Protein AF-A0A7C4VRB0-F1 (afdb_monomer_lite)

Foldseek 3Di:
DDDFPDDPDDFQDWDAACDDPRHGDIFGWHDADRNVRDTDTPPPPWDFDQDDADPVRNDGDTDIDD

pLDDT: mean 80.38, std 11.47, range [46.0, 93.94]

Radius of gyration: 15.38 Å; chains: 1; bounding box: 44×26×30 Å

Organism: NCBI:txid340467

Secondary structure (DSSP, 8-state):
----------TT-EEE--SSTTTT-EEEEEEEETTTTEEEETTSS-EEEEE--BTTBSS-EEEEE-

Sequence (66 aa):
MMNTPKCHLKKDDKVKVMTGKDSGKIGKILRIDRKKCRVVVEHVNMVKKHTRANMKNSKGGIVETE

InterPro domains:
  IPR003256 Large ribosomal subunit protein uL24 [PTHR12903] (5-66)
  IPR003256 Large ribosomal subunit protein uL24 [TIGR01079] (7-66)
  IPR005824 KOW [PF00467] (11-42)
  IPR005824 KOW [SM00739] (8-35)
  IPR008991 Translation protein SH3-like domain superfamily [SSF50104] (3-66)
  IPR014722 Large ribosomal subunit protein uL2, domain 2 [G3DSA:2.30.30.30] (3-66)
  IPR041988 Large ribosomal subunit protein uL24, KOW domain [cd06089] (12-66)
  IPR057264 Large ribosomal subunit protein uL24, C-terminal domain [PF17136] (44-66)

Structure (mmCIF, N/CA/C/O backbone):
data_AF-A0A7C4VRB0-F1
#
_entry.id   AF-A0A7C4VRB0-F1
#
loop_
_atom_site.group_PDB
_atom_site.id
_atom_site.type_symbol
_atom_site.label_atom_id
_atom_site.label_alt_id
_atom_site.label_comp_id
_atom_site.label_asym_id
_atom_site.label_entity_id
_atom_site.label_seq_id
_atom_site.pdbx_PDB_ins_code
_atom_site.Cartn_x
_atom_site.Cartn_y
_atom_site.Cartn_z
_atom_site.occupancy
_atom_site.B_iso_or_equiv
_atom_site.auth_seq_id
_atom_site.auth_comp_id
_atom_site.auth_asym_id
_atom_site.auth_atom_id
_atom_site.pdbx_PDB_model_num
ATOM 1 N N . MET A 1 1 ? -25.192 1.396 -14.997 1.00 46.00 1 MET A N 1
ATOM 2 C CA . MET A 1 1 ? -24.725 1.955 -13.705 1.00 46.00 1 MET A CA 1
ATOM 3 C C . MET A 1 1 ? -23.876 0.892 -13.016 1.00 46.00 1 MET A C 1
ATOM 5 O O . MET A 1 1 ? -24.340 -0.232 -12.901 1.00 46.00 1 MET A O 1
ATOM 9 N N . MET A 1 2 ? -22.613 1.174 -12.674 1.00 57.88 2 MET A N 1
ATOM 10 C CA . MET A 1 2 ? -21.720 0.159 -12.089 1.00 57.88 2 MET A CA 1
ATOM 11 C C . MET A 1 2 ? -22.084 -0.073 -10.618 1.00 57.88 2 MET A C 1
ATOM 13 O O . MET A 1 2 ? -21.911 0.822 -9.790 1.00 57.88 2 MET A O 1
ATOM 17 N N . ASN A 1 3 ? -22.577 -1.271 -10.300 1.00 64.75 3 ASN A N 1
ATOM 18 C CA . ASN A 1 3 ? -22.814 -1.705 -8.928 1.00 64.75 3 ASN A CA 1
ATOM 19 C C . ASN A 1 3 ? -21.463 -1.758 -8.197 1.00 64.75 3 ASN A C 1
ATOM 21 O O . ASN A 1 3 ? -20.586 -2.537 -8.570 1.00 64.75 3 ASN A O 1
ATOM 25 N N . THR A 1 4 ? -21.251 -0.872 -7.224 1.00 66.19 4 THR A N 1
ATOM 26 C CA . THR A 1 4 ? -19.974 -0.794 -6.503 1.00 66.19 4 THR A CA 1
ATOM 27 C C . THR A 1 4 ? -20.108 -1.604 -5.214 1.00 66.19 4 THR A C 1
ATOM 29 O O . THR A 1 4 ? -20.980 -1.283 -4.406 1.00 66.19 4 THR A O 1
ATOM 32 N N . PRO A 1 5 ? -19.286 -2.642 -4.992 1.00 70.19 5 PRO A N 1
ATOM 33 C CA . PRO A 1 5 ? -19.372 -3.447 -3.781 1.00 70.19 5 PRO A CA 1
ATOM 34 C C . PRO A 1 5 ? -19.100 -2.586 -2.543 1.00 70.19 5 PRO A C 1
ATOM 36 O O . PRO A 1 5 ? -18.221 -1.717 -2.536 1.00 70.19 5 PRO A O 1
ATOM 39 N N . LYS A 1 6 ? -19.893 -2.811 -1.491 1.00 72.31 6 LYS A N 1
ATOM 40 C CA . LYS A 1 6 ? -19.841 -2.042 -0.246 1.00 72.31 6 LYS A CA 1
ATOM 41 C C . LYS A 1 6 ? -18.535 -2.351 0.489 1.00 72.31 6 LYS A C 1
ATOM 43 O O . LYS A 1 6 ? -18.397 -3.377 1.143 1.00 72.31 6 LYS A O 1
ATOM 48 N N . CYS A 1 7 ? -17.565 -1.454 0.353 1.00 76.44 7 CYS A N 1
ATOM 49 C CA . CYS A 1 7 ? -16.307 -1.490 1.088 1.00 76.44 7 CYS A CA 1
ATOM 50 C C . CYS A 1 7 ? -16.451 -0.662 2.373 1.00 76.44 7 CYS A C 1
ATOM 52 O O . CYS A 1 7 ? -16.759 0.527 2.299 1.00 76.44 7 CYS A O 1
ATOM 54 N N . HIS A 1 8 ? -16.237 -1.285 3.536 1.00 83.00 8 HIS A N 1
ATOM 55 C CA . HIS A 1 8 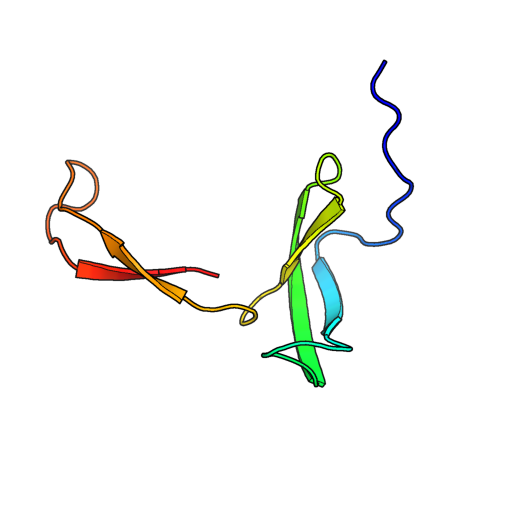? -16.303 -0.621 4.848 1.00 83.00 8 HIS A CA 1
ATOM 56 C C . HIS A 1 8 ? -15.037 0.180 5.196 1.00 83.00 8 HIS A C 1
ATOM 58 O O . HIS A 1 8 ? -15.025 0.891 6.193 1.00 83.00 8 HIS A O 1
ATOM 64 N N . LEU A 1 9 ? -13.992 0.076 4.372 1.00 85.25 9 LEU A N 1
ATOM 65 C CA . LEU A 1 9 ? -12.692 0.700 4.599 1.00 85.25 9 LEU A CA 1
ATOM 66 C C . LEU A 1 9 ? -12.675 2.132 4.053 1.00 85.25 9 LEU A C 1
ATOM 68 O O . LEU A 1 9 ? -13.218 2.415 2.974 1.00 85.25 9 LEU A O 1
ATOM 72 N N . LYS A 1 10 ? -12.003 3.032 4.768 1.00 86.44 10 LYS A N 1
ATOM 73 C CA . LYS A 1 10 ? -11.749 4.414 4.360 1.00 86.44 10 LYS A CA 1
ATOM 74 C C . LYS A 1 10 ? -10.258 4.651 4.142 1.00 86.44 10 LYS A C 1
ATOM 76 O O . LYS A 1 10 ? -9.402 3.899 4.601 1.00 86.44 10 LYS A O 1
ATOM 81 N N . LYS A 1 11 ? -9.950 5.690 3.359 1.00 86.38 11 LYS A N 1
ATOM 82 C CA . LYS A 1 11 ? -8.576 6.197 3.309 1.00 86.38 11 LYS A CA 1
ATOM 83 C C . LYS A 1 11 ? -8.177 6.606 4.722 1.00 86.38 11 LYS A C 1
ATOM 85 O O . LYS A 1 11 ? -9.027 7.072 5.474 1.00 86.38 11 LYS A O 1
ATOM 90 N N . ASP A 1 12 ? -6.908 6.404 5.037 1.00 88.81 12 ASP A N 1
ATOM 91 C CA . ASP A 1 12 ? -6.310 6.692 6.335 1.00 88.81 12 ASP A CA 1
ATOM 92 C C . ASP A 1 12 ? -6.660 5.742 7.492 1.00 88.81 12 ASP A C 1
ATOM 94 O O . ASP A 1 12 ? -6.090 5.888 8.575 1.00 88.81 12 ASP A O 1
ATOM 98 N N . ASP A 1 13 ? -7.485 4.715 7.261 1.00 91.75 13 ASP A N 1
ATOM 99 C CA . ASP A 1 13 ? -7.718 3.666 8.257 1.00 91.75 13 ASP A CA 1
ATOM 100 C C . ASP A 1 13 ? -6.445 2.836 8.489 1.00 91.75 13 ASP A C 1
ATOM 102 O O . ASP A 1 13 ? -5.700 2.520 7.553 1.00 91.75 13 ASP A O 1
ATOM 106 N N . LYS A 1 14 ? -6.213 2.447 9.749 1.00 91.81 14 LYS A N 1
ATOM 107 C CA . LYS A 1 14 ? -5.170 1.484 10.124 1.00 91.81 14 LYS A CA 1
ATOM 108 C C . LYS A 1 14 ? -5.717 0.069 10.012 1.00 91.81 14 LYS A C 1
ATOM 110 O O . LYS A 1 14 ? -6.713 -0.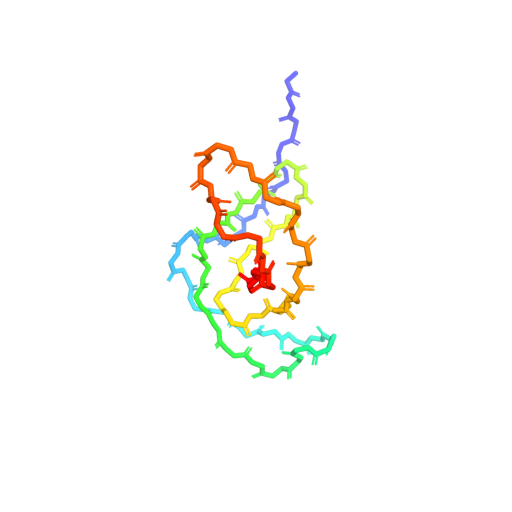267 10.649 1.00 91.81 14 LYS A O 1
ATOM 115 N N . VAL A 1 15 ? -5.035 -0.771 9.244 1.00 91.06 15 VAL A N 1
ATOM 116 C CA . VAL A 1 15 ? -5.427 -2.162 9.006 1.00 91.06 15 VAL A CA 1
ATOM 117 C C . VAL A 1 15 ? -4.264 -3.111 9.233 1.00 91.06 15 VAL A C 1
ATOM 119 O O . VAL A 1 15 ? -3.101 -2.746 9.069 1.00 91.06 15 VAL A O 1
ATOM 122 N N . LYS A 1 16 ? -4.590 -4.351 9.599 1.00 91.94 16 LYS A N 1
ATOM 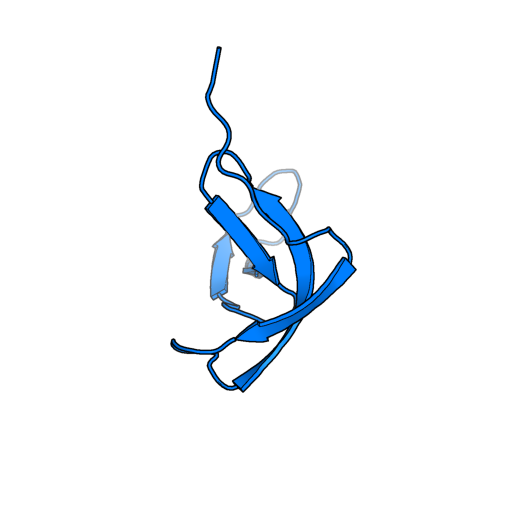123 C CA . LYS A 1 16 ? -3.635 -5.450 9.725 1.00 91.94 16 LYS A CA 1
ATOM 124 C C . LYS A 1 16 ? -3.838 -6.435 8.581 1.00 91.94 16 LYS A C 1
ATOM 126 O O . LYS A 1 16 ? -4.967 -6.834 8.297 1.00 91.94 16 LYS A O 1
ATOM 131 N N . VAL A 1 17 ? -2.750 -6.854 7.946 1.00 91.44 17 VAL A N 1
ATOM 132 C CA . VAL A 1 17 ? -2.780 -7.909 6.931 1.00 91.44 17 VAL A CA 1
ATOM 133 C C . VAL A 1 17 ? -2.982 -9.252 7.631 1.00 91.44 17 VAL A C 1
ATOM 135 O O . VAL A 1 17 ? -2.165 -9.655 8.457 1.00 91.44 17 VAL A O 1
ATOM 138 N N . MET A 1 18 ? -4.071 -9.950 7.309 1.00 92.06 18 MET A N 1
ATOM 139 C CA . MET A 1 18 ? -4.398 -11.235 7.941 1.00 92.06 18 MET A CA 1
ATOM 140 C C . MET A 1 18 ? -3.606 -12.399 7.337 1.00 92.06 18 MET A C 1
ATOM 142 O O . MET A 1 18 ? -3.148 -13.275 8.061 1.00 92.06 18 MET A O 1
ATOM 146 N N . THR A 1 19 ? -3.421 -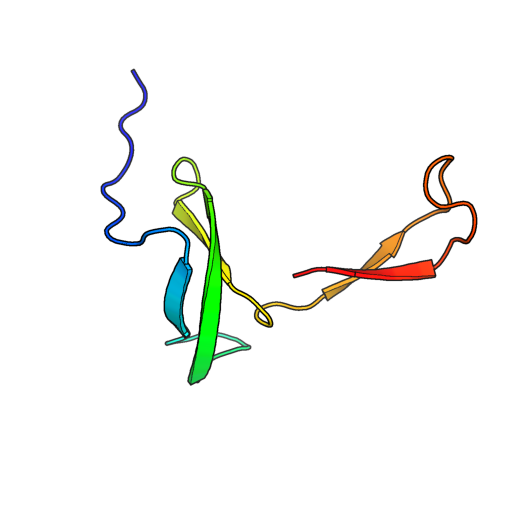12.400 6.017 1.00 89.75 19 THR A N 1
ATOM 147 C CA . THR A 1 19 ? -2.855 -13.527 5.260 1.00 89.75 19 THR A CA 1
ATOM 148 C C . THR A 1 19 ? -2.008 -13.038 4.085 1.00 89.75 19 THR A C 1
ATOM 150 O O . THR A 1 19 ? -2.269 -11.964 3.545 1.00 89.75 19 THR A O 1
ATOM 153 N N . GLY A 1 20 ? -1.044 -13.848 3.640 1.00 89.62 20 GLY A N 1
ATOM 154 C CA . GLY A 1 20 ? -0.164 -13.554 2.501 1.00 89.62 20 GLY A CA 1
ATOM 155 C C . GLY A 1 20 ? 1.284 -13.289 2.917 1.00 89.62 20 GLY A C 1
ATOM 156 O O . GLY A 1 20 ? 1.637 -13.453 4.080 1.00 89.62 20 GLY A O 1
ATOM 157 N N . LYS A 1 21 ? 2.125 -12.864 1.964 1.00 88.44 21 LYS A N 1
ATOM 158 C CA . LYS A 1 21 ? 3.567 -12.616 2.181 1.00 88.44 21 LYS A CA 1
ATOM 159 C C . LYS A 1 21 ? 3.846 -11.621 3.316 1.00 88.44 21 LYS A C 1
ATOM 161 O O . LYS A 1 21 ? 4.835 -11.750 4.025 1.00 88.44 21 LYS A O 1
ATOM 166 N N . ASP A 1 22 ? 2.962 -10.645 3.473 1.00 88.69 22 ASP A N 1
ATOM 167 C CA . ASP A 1 22 ? 3.067 -9.561 4.448 1.00 88.69 22 ASP A CA 1
ATOM 168 C C . ASP A 1 22 ? 2.125 -9.755 5.653 1.00 88.69 22 ASP A C 1
ATOM 170 O O . ASP A 1 22 ? 1.751 -8.786 6.315 1.00 88.69 22 ASP A O 1
ATOM 174 N N . SER A 1 23 ? 1.705 -10.994 5.940 1.00 89.50 23 SER A N 1
ATOM 175 C CA . SER A 1 23 ? 0.819 -11.302 7.069 1.00 89.50 23 SER A CA 1
ATOM 176 C C . SER A 1 23 ? 1.375 -10.776 8.392 1.00 89.50 23 SER A C 1
ATOM 178 O O . SER A 1 23 ? 2.556 -10.940 8.692 1.00 89.50 23 SER A O 1
ATOM 180 N N . GLY A 1 24 ? 0.515 -10.174 9.209 1.00 89.94 24 GLY A N 1
ATOM 181 C CA . GLY A 1 24 ? 0.879 -9.618 10.508 1.00 89.94 24 GLY A CA 1
ATOM 182 C C . GLY A 1 24 ? 1.315 -8.155 10.470 1.00 89.94 24 GLY A C 1
ATOM 183 O O . GLY A 1 24 ? 1.241 -7.500 11.511 1.00 89.94 24 GLY A O 1
ATOM 184 N N . LYS A 1 25 ? 1.685 -7.613 9.300 1.00 91.12 25 LYS A N 1
ATOM 185 C CA . LYS A 1 25 ? 2.021 -6.192 9.164 1.00 91.12 25 LYS A CA 1
ATOM 186 C C . LYS A 1 25 ? 0.792 -5.313 9.366 1.00 91.12 25 LYS A C 1
ATOM 188 O O . LYS A 1 25 ? -0.318 -5.657 8.952 1.00 91.12 25 LYS A O 1
ATOM 193 N N . ILE A 1 26 ? 1.014 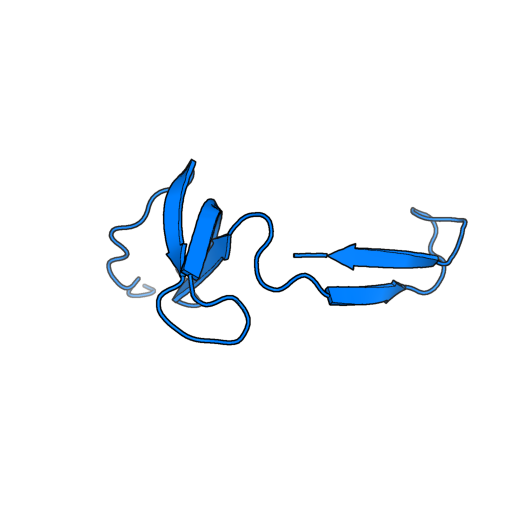-4.174 10.008 1.00 91.44 26 ILE A N 1
ATOM 194 C CA . ILE A 1 26 ? 0.013 -3.135 10.233 1.00 91.44 26 ILE A CA 1
ATOM 195 C C . ILE A 1 26 ? 0.431 -1.931 9.402 1.00 91.44 26 ILE A C 1
ATOM 197 O O . ILE A 1 26 ? 1.591 -1.531 9.446 1.00 91.44 26 ILE A O 1
ATOM 201 N N . GLY A 1 27 ? -0.511 -1.357 8.667 1.00 91.38 27 GLY A N 1
ATOM 202 C CA . GLY A 1 27 ? -0.255 -0.195 7.831 1.00 91.38 27 GLY A CA 1
ATOM 203 C C . GLY A 1 27 ? -1.502 0.651 7.642 1.00 91.38 27 GLY A C 1
ATOM 204 O O . GLY A 1 27 ? -2.615 0.263 8.013 1.00 91.38 27 GLY A O 1
ATOM 205 N N . LYS A 1 28 ? -1.299 1.837 7.080 1.00 93.94 28 LYS A N 1
ATOM 206 C CA . LYS A 1 28 ? -2.360 2.791 6.777 1.00 93.94 28 LYS A CA 1
ATOM 207 C C . LYS A 1 28 ? -2.817 2.629 5.330 1.00 93.94 28 LYS A C 1
ATOM 209 O O . LYS A 1 28 ? -2.009 2.348 4.446 1.00 93.94 28 LYS A O 1
ATOM 214 N N . ILE A 1 29 ? -4.108 2.812 5.064 1.00 92.19 29 ILE A N 1
ATOM 215 C CA . ILE A 1 29 ? -4.633 2.759 3.694 1.00 92.19 29 ILE A CA 1
ATOM 216 C C . ILE A 1 29 ? -4.324 4.066 2.951 1.00 92.19 29 ILE A C 1
ATOM 218 O O . ILE A 1 29 ? -4.915 5.106 3.244 1.00 92.19 29 ILE A O 1
ATOM 222 N N . LEU A 1 30 ? -3.484 3.986 1.916 1.00 90.06 30 LEU A N 1
ATOM 223 C CA . LEU A 1 30 ? -3.159 5.099 1.015 1.00 90.06 30 LEU A CA 1
ATOM 224 C C . LEU A 1 30 ? -4.257 5.334 -0.025 1.00 90.06 30 LEU A C 1
ATOM 226 O O . LEU A 1 30 ? -4.659 6.461 -0.334 1.00 90.06 30 LEU A O 1
ATOM 230 N N . ARG A 1 31 ? -4.747 4.244 -0.624 1.00 89.56 31 ARG A N 1
ATOM 231 C CA . ARG A 1 31 ? -5.711 4.314 -1.723 1.00 89.56 31 ARG A CA 1
ATOM 232 C C . ARG A 1 31 ? -6.636 3.114 -1.735 1.00 89.56 31 ARG A C 1
ATOM 234 O O . ARG A 1 31 ? -6.218 1.986 -1.509 1.00 89.56 31 ARG A O 1
ATOM 241 N N . ILE A 1 32 ? -7.891 3.371 -2.089 1.00 89.38 32 ILE A N 1
ATOM 242 C CA . ILE A 1 32 ? -8.918 2.346 -2.265 1.00 89.38 32 ILE A CA 1
ATOM 243 C C . ILE A 1 32 ? -9.363 2.363 -3.724 1.00 89.38 32 ILE A C 1
ATOM 245 O O . ILE A 1 32 ? -9.890 3.366 -4.206 1.00 89.38 32 ILE A O 1
ATOM 249 N N . ASP A 1 33 ? -9.167 1.248 -4.420 1.00 88.62 33 ASP A N 1
ATOM 250 C CA . ASP A 1 33 ? -9.751 0.981 -5.729 1.00 88.62 33 ASP A CA 1
ATOM 251 C C . ASP A 1 33 ? -11.041 0.174 -5.538 1.00 88.62 33 ASP A C 1
ATOM 253 O O . ASP A 1 33 ? -11.044 -1.058 -5.481 1.00 88.62 33 ASP A O 1
ATOM 257 N N . ARG A 1 34 ? -12.161 0.895 -5.425 1.00 87.00 34 ARG A N 1
ATOM 258 C CA . ARG A 1 34 ? -13.493 0.301 -5.230 1.00 87.00 34 ARG A CA 1
ATOM 259 C C . ARG A 1 34 ? -13.991 -0.475 -6.449 1.00 87.00 34 ARG A C 1
ATOM 261 O O . ARG A 1 34 ? -14.841 -1.342 -6.293 1.00 87.00 34 ARG A O 1
ATOM 268 N N . LYS A 1 35 ? -13.474 -0.181 -7.649 1.00 85.75 35 LYS A N 1
ATOM 269 C CA . LYS A 1 35 ? -13.858 -0.894 -8.877 1.00 85.75 35 LYS A CA 1
ATOM 270 C C . LYS A 1 35 ? -13.230 -2.282 -8.918 1.00 85.75 35 LYS A C 1
ATOM 272 O O . LYS A 1 35 ? -13.859 -3.218 -9.393 1.00 85.75 35 LYS A O 1
ATOM 277 N N . LYS A 1 36 ? -11.994 -2.403 -8.428 1.00 86.44 36 LYS A N 1
ATOM 278 C CA . LYS A 1 36 ? -11.237 -3.664 -8.405 1.00 86.44 36 LYS A CA 1
ATOM 279 C C . LYS A 1 36 ? -11.258 -4.375 -7.052 1.00 86.44 36 LYS A C 1
ATOM 281 O O . LYS A 1 36 ? -10.598 -5.401 -6.928 1.00 86.44 36 LYS A O 1
ATOM 286 N N . CYS A 1 37 ? -11.958 -3.834 -6.052 1.00 86.12 37 CYS A N 1
ATOM 287 C CA . CYS A 1 37 ? -11.946 -4.324 -4.668 1.00 86.12 37 CYS A CA 1
ATOM 288 C C . CYS A 1 37 ? -10.528 -4.462 -4.088 1.00 86.12 37 CYS A C 1
ATOM 290 O O . CYS A 1 37 ? -10.225 -5.437 -3.407 1.00 86.12 37 CYS A O 1
ATOM 292 N N . ARG A 1 38 ? -9.638 -3.506 -4.381 1.00 88.75 38 ARG A N 1
ATOM 293 C CA . ARG A 1 38 ? -8.245 -3.523 -3.905 1.00 88.75 38 ARG A CA 1
ATOM 294 C C . ARG A 1 38 ? -7.938 -2.301 -3.058 1.00 88.75 38 ARG A C 1
ATOM 296 O O . ARG A 1 38 ? -8.447 -1.212 -3.321 1.00 88.75 38 ARG A O 1
ATOM 303 N N . VAL A 1 39 ? -7.066 -2.480 -2.076 1.00 90.25 39 VAL A N 1
ATOM 304 C CA . VAL A 1 39 ? -6.524 -1.400 -1.248 1.00 90.25 39 VAL A CA 1
ATOM 305 C C . VAL A 1 39 ? -5.007 -1.395 -1.349 1.00 90.25 39 VAL A C 1
ATOM 307 O O . VAL A 1 39 ? -4.391 -2.450 -1.477 1.00 90.25 39 VAL A O 1
ATOM 310 N N . VAL A 1 40 ? -4.425 -0.201 -1.331 1.00 90.62 40 VAL A N 1
ATOM 311 C CA . VAL A 1 40 ? -2.981 0.013 -1.227 1.00 90.62 40 VAL A CA 1
ATOM 312 C C . VAL A 1 40 ? -2.707 0.429 0.209 1.00 90.62 40 VAL A C 1
ATOM 314 O O . VAL A 1 40 ? -3.294 1.407 0.683 1.00 90.62 40 VAL A O 1
ATOM 317 N N . VAL A 1 41 ? -1.867 -0.343 0.887 1.00 91.62 41 VAL A N 1
ATOM 318 C CA . VAL A 1 41 ? -1.501 -0.164 2.293 1.00 91.62 41 VAL A CA 1
ATOM 319 C C . VAL A 1 41 ? -0.012 0.157 2.347 1.00 91.62 41 VAL A C 1
ATOM 321 O O . VAL A 1 41 ? 0.759 -0.482 1.637 1.00 91.62 41 VAL A O 1
ATOM 324 N N . GLU A 1 42 ? 0.374 1.131 3.170 1.00 89.12 42 GLU A N 1
ATOM 325 C CA . GLU A 1 42 ? 1.782 1.504 3.370 1.00 89.12 42 GLU A CA 1
ATOM 326 C C . GLU A 1 42 ? 2.632 0.287 3.764 1.00 89.12 42 GLU A C 1
ATOM 328 O O . GLU A 1 42 ? 2.220 -0.521 4.603 1.00 89.12 42 GLU A O 1
ATOM 333 N N . HIS A 1 43 ? 3.828 0.177 3.180 1.00 83.88 43 HIS A N 1
ATOM 334 C CA . HIS A 1 43 ? 4.854 -0.825 3.512 1.00 83.88 43 HIS A CA 1
ATOM 335 C C . HIS A 1 43 ? 4.432 -2.298 3.343 1.00 83.88 43 HIS A C 1
ATOM 337 O O . HIS A 1 43 ? 5.046 -3.218 3.906 1.00 83.88 43 HIS A O 1
ATOM 343 N N . VAL A 1 44 ? 3.396 -2.542 2.540 1.00 86.12 44 VAL A N 1
ATOM 344 C CA . VAL A 1 44 ? 2.908 -3.875 2.166 1.00 86.12 44 VAL A CA 1
ATOM 345 C C . VAL A 1 44 ? 3.161 -4.091 0.676 1.00 86.12 44 VAL A C 1
ATOM 347 O O . VAL A 1 44 ? 2.984 -3.177 -0.117 1.00 86.12 44 VAL A O 1
ATOM 350 N N . ASN A 1 45 ? 3.562 -5.305 0.281 1.00 84.12 45 ASN A N 1
ATOM 351 C CA . ASN A 1 45 ? 3.796 -5.681 -1.115 1.00 84.12 45 ASN A CA 1
ATOM 352 C C . ASN A 1 45 ? 4.853 -4.824 -1.851 1.00 84.12 45 ASN A C 1
ATOM 354 O O . ASN A 1 45 ? 4.777 -4.627 -3.062 1.00 84.12 45 ASN A O 1
ATOM 358 N N . MET A 1 46 ? 5.888 -4.372 -1.135 1.00 81.88 46 MET A N 1
ATOM 359 C CA . MET A 1 46 ? 7.019 -3.660 -1.735 1.00 81.88 46 MET A CA 1
ATOM 360 C C . MET A 1 46 ? 7.703 -4.511 -2.810 1.00 81.88 46 MET A C 1
ATOM 362 O O . MET A 1 46 ? 8.200 -5.614 -2.547 1.00 81.88 46 MET A O 1
ATOM 366 N N . VAL A 1 47 ? 7.771 -3.970 -4.023 1.00 82.06 47 VAL A N 1
ATOM 367 C CA . VAL A 1 47 ? 8.444 -4.577 -5.168 1.00 82.06 47 VAL A CA 1
ATOM 368 C C . VAL A 1 47 ? 9.466 -3.622 -5.767 1.00 82.06 47 VAL A C 1
ATOM 370 O O . VAL A 1 47 ? 9.239 -2.425 -5.940 1.00 82.06 47 VAL A O 1
ATOM 373 N N . LYS A 1 48 ? 10.618 -4.186 -6.128 1.00 78.62 48 LYS A N 1
ATOM 374 C CA . LYS A 1 48 ? 11.667 -3.480 -6.861 1.00 78.62 48 LYS A CA 1
ATOM 375 C C . LYS A 1 48 ? 11.347 -3.547 -8.347 1.00 78.62 48 LYS A C 1
ATOM 377 O O . LYS A 1 48 ? 11.461 -4.606 -8.964 1.00 78.62 48 LYS A O 1
ATOM 382 N N . LYS A 1 49 ? 10.926 -2.425 -8.928 1.00 77.94 49 LYS A N 1
ATOM 383 C CA . LYS A 1 49 ? 10.647 -2.324 -10.359 1.00 77.94 49 LYS A CA 1
ATOM 384 C C . LYS A 1 49 ? 11.847 -1.719 -11.075 1.00 77.94 49 LYS A C 1
ATOM 386 O O . LYS A 1 49 ? 12.236 -0.582 -10.826 1.00 77.94 49 LYS A O 1
ATOM 391 N N . HIS A 1 50 ? 12.402 -2.475 -12.015 1.00 77.62 50 HIS A N 1
ATOM 392 C CA . HIS A 1 50 ? 13.406 -1.957 -12.936 1.00 77.62 50 HIS A CA 1
ATOM 393 C C . HIS A 1 50 ? 12.707 -1.067 -13.964 1.00 77.62 50 HIS A C 1
ATOM 395 O O . HIS A 1 50 ? 11.916 -1.545 -14.781 1.00 77.62 50 HIS A O 1
ATOM 401 N N . THR A 1 51 ? 12.962 0.237 -13.909 1.00 74.62 51 THR A N 1
ATOM 402 C CA . THR A 1 51 ? 12.390 1.197 -14.856 1.00 74.62 51 THR A CA 1
ATOM 403 C C . THR A 1 51 ? 13.461 1.687 -15.816 1.00 74.62 51 THR A C 1
ATOM 405 O O . THR A 1 51 ? 14.512 2.165 -15.388 1.00 74.62 51 THR A O 1
ATOM 408 N N . ARG A 1 52 ? 13.184 1.583 -17.123 1.00 69.75 52 ARG A N 1
ATOM 409 C CA . ARG A 1 52 ? 14.014 2.205 -18.164 1.00 69.75 52 ARG A CA 1
ATOM 410 C C . ARG A 1 52 ? 13.979 3.728 -18.001 1.00 69.75 52 ARG A C 1
ATOM 412 O O . ARG A 1 52 ? 12.951 4.273 -17.596 1.00 69.75 52 ARG A O 1
ATOM 419 N N . ALA A 1 53 ? 15.092 4.389 -18.312 1.00 69.31 53 ALA A N 1
ATOM 420 C CA . ALA A 1 53 ? 15.187 5.845 -18.259 1.00 69.31 53 ALA A CA 1
ATOM 421 C C . ALA A 1 53 ? 14.113 6.489 -19.154 1.00 69.31 53 ALA A C 1
ATOM 423 O O . ALA A 1 53 ? 13.839 6.009 -20.255 1.00 69.31 53 ALA A O 1
ATOM 424 N N . ASN A 1 54 ? 13.487 7.556 -18.668 1.00 71.62 54 ASN A N 1
ATOM 425 C CA . ASN A 1 54 ? 12.465 8.317 -19.389 1.00 71.62 54 ASN A CA 1
ATOM 426 C C . ASN A 1 54 ? 12.658 9.812 -19.082 1.00 71.62 54 ASN A C 1
ATOM 428 O O . ASN A 1 54 ? 13.309 10.141 -18.097 1.00 71.62 54 ASN A O 1
ATOM 432 N N . MET A 1 55 ? 12.061 10.726 -19.852 1.00 66.31 55 MET A N 1
ATOM 433 C CA . MET A 1 55 ? 12.207 12.186 -19.683 1.00 66.31 55 MET A CA 1
ATOM 434 C C . MET A 1 55 ? 1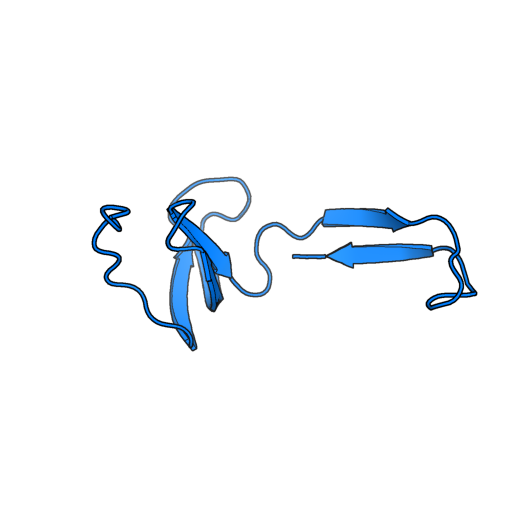1.944 12.699 -18.255 1.00 66.31 55 MET A C 1
ATOM 436 O O . MET A 1 55 ? 12.516 13.705 -17.857 1.00 66.31 55 MET A O 1
ATOM 440 N N . LYS A 1 56 ? 11.093 12.020 -17.470 1.00 67.81 56 LYS A N 1
ATOM 441 C CA . LYS A 1 56 ? 10.829 12.365 -16.057 1.00 67.81 56 LYS A CA 1
ATOM 442 C C . LYS A 1 56 ? 11.841 11.789 -15.060 1.00 67.81 56 LYS A C 1
ATOM 444 O O . LYS A 1 56 ? 11.853 12.218 -13.914 1.00 67.81 56 LYS A O 1
ATOM 449 N N . ASN A 1 57 ? 12.639 10.803 -15.461 1.00 64.62 57 ASN A N 1
ATOM 450 C CA . ASN A 1 57 ? 13.633 10.156 -14.612 1.00 64.62 57 ASN A CA 1
ATOM 451 C C . ASN A 1 57 ? 14.873 9.797 -15.453 1.00 64.62 57 ASN A C 1
ATOM 453 O O . ASN A 1 57 ? 14.986 8.692 -15.993 1.00 64.62 57 ASN A O 1
ATOM 457 N N . SER A 1 58 ? 15.767 10.779 -15.614 1.00 59.56 58 SER A N 1
ATOM 458 C CA . SER A 1 58 ? 16.949 10.710 -16.491 1.00 59.56 58 SER A CA 1
ATOM 459 C C . SER A 1 58 ? 18.026 9.738 -16.007 1.00 59.56 58 SER A C 1
ATOM 461 O O . SER A 1 58 ? 18.850 9.296 -16.803 1.00 59.56 58 SER A O 1
ATOM 463 N N . LYS A 1 59 ? 18.019 9.364 -14.721 1.00 58.66 59 LYS A N 1
ATOM 464 C CA . LYS A 1 59 ? 18.824 8.252 -14.206 1.00 58.66 59 LYS A CA 1
ATOM 465 C C . LYS A 1 59 ? 17.934 7.012 -14.153 1.00 58.66 59 LYS A C 1
ATOM 467 O O . LYS A 1 59 ? 17.082 6.889 -13.279 1.00 58.66 59 LYS A O 1
ATOM 472 N N . GLY A 1 60 ? 18.111 6.105 -15.114 1.00 60.72 60 GLY A N 1
ATOM 473 C CA . GLY A 1 60 ? 17.540 4.761 -15.015 1.00 60.72 60 GLY A CA 1
ATOM 474 C C . GLY A 1 60 ? 18.004 4.092 -13.717 1.00 60.72 60 GLY A C 1
ATOM 475 O O . GLY A 1 60 ? 19.146 4.276 -13.300 1.00 60.72 60 GLY A O 1
ATOM 476 N N . GLY A 1 61 ? 17.113 3.357 -13.054 1.00 69.50 61 GLY A N 1
ATOM 477 C CA . GLY A 1 61 ? 17.382 2.794 -11.734 1.00 69.50 61 GLY A CA 1
ATOM 478 C C . GLY A 1 61 ? 16.298 1.834 -11.252 1.00 69.50 61 GLY A C 1
ATOM 479 O O . GLY A 1 61 ? 15.273 1.633 -11.914 1.00 69.50 61 GLY A O 1
ATOM 480 N N . ILE A 1 62 ? 16.552 1.222 -10.095 1.00 65.12 62 ILE A N 1
ATOM 481 C CA . ILE A 1 62 ? 15.590 0.375 -9.390 1.00 65.12 62 ILE A CA 1
ATOM 482 C C . ILE A 1 62 ? 14.680 1.298 -8.582 1.00 65.12 62 ILE A C 1
ATOM 484 O O . ILE A 1 62 ? 15.132 1.927 -7.629 1.00 65.12 62 ILE A O 1
ATOM 488 N N . VAL A 1 63 ? 13.411 1.396 -8.973 1.00 72.31 63 VAL A N 1
ATOM 489 C CA . VAL A 1 63 ? 12.403 2.162 -8.234 1.00 72.31 63 VAL A CA 1
ATOM 490 C C . VAL A 1 63 ? 11.661 1.203 -7.311 1.00 72.31 63 VAL A C 1
ATOM 492 O O . VAL A 1 63 ? 11.156 0.170 -7.756 1.00 72.31 63 VAL A O 1
ATOM 495 N N . GLU A 1 64 ? 11.605 1.528 -6.023 1.00 65.94 64 GLU A N 1
ATOM 496 C CA . GLU A 1 64 ? 10.771 0.809 -5.060 1.00 65.94 64 GLU A CA 1
ATOM 497 C C . GLU A 1 64 ? 9.323 1.293 -5.191 1.00 65.94 64 GLU A C 1
ATOM 499 O O . GLU A 1 64 ? 9.054 2.488 -5.312 1.00 65.94 64 GLU A O 1
ATOM 504 N N . THR A 1 65 ? 8.372 0.365 -5.275 1.00 68.69 65 THR A N 1
ATOM 505 C CA . THR A 1 65 ? 6.941 0.680 -5.379 1.00 68.69 65 THR A CA 1
ATOM 506 C C . THR A 1 65 ? 6.140 -0.280 -4.508 1.00 68.69 65 THR A C 1
ATOM 508 O O . THR A 1 65 ? 6.464 -1.465 -4.445 1.00 68.69 65 THR A O 1
ATOM 511 N N . GLU A 1 66 ? 5.113 0.257 -3.852 1.00 65.38 66 GLU A N 1
ATOM 512 C CA . GLU A 1 66 ? 4.159 -0.434 -2.969 1.00 65.38 66 GLU A CA 1
ATOM 513 C C . GLU A 1 66 ? 2.834 -0.735 -3.693 1.00 65.38 66 GLU A C 1
ATOM 515 O O . GLU A 1 66 ? 2.353 0.145 -4.453 1.00 65.38 66 GLU A O 1
#